Protein AF-A0A127A766-F1 (afdb_monomer_lite)

pLDDT: mean 70.44, std 14.88, range [31.55, 95.44]

Structure (mmCIF, N/CA/C/O backbone):
data_AF-A0A127A766-F1
#
_entry.id   AF-A0A127A766-F1
#
loop_
_atom_site.group_PDB
_atom_site.id
_atom_site.type_symbol
_atom_site.label_atom_id
_atom_site.label_alt_id
_atom_site.label_comp_id
_atom_site.label_asym_id
_atom_site.label_entity_id
_atom_site.label_seq_id
_atom_site.pdbx_PDB_ins_code
_atom_site.Cartn_x
_atom_site.Cartn_y
_atom_site.Cartn_z
_atom_site.occupancy
_atom_site.B_iso_or_equiv
_atom_site.auth_seq_id
_atom_site.auth_comp_id
_atom_site.auth_asym_id
_atom_site.auth_atom_id
_atom_site.pdbx_PDB_model_num
ATOM 1 N N . MET A 1 1 ? 17.859 -5.634 27.481 1.00 35.16 1 MET A N 1
ATOM 2 C CA . MET A 1 1 ? 18.004 -4.784 26.282 1.00 35.16 1 MET A CA 1
ATOM 3 C C . MET A 1 1 ? 17.593 -5.649 25.097 1.00 35.16 1 MET A C 1
ATOM 5 O O . MET A 1 1 ? 18.375 -6.473 24.652 1.00 35.16 1 MET A O 1
ATOM 9 N N . GLY A 1 2 ? 16.296 -5.64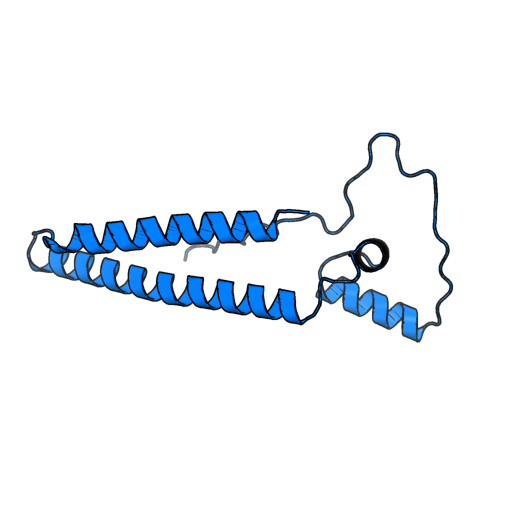0 24.774 1.00 33.50 2 GLY A N 1
ATOM 10 C CA . GLY A 1 2 ? 15.674 -6.615 23.875 1.00 33.50 2 GLY A CA 1
ATOM 11 C C . GLY A 1 2 ? 15.840 -6.205 22.420 1.00 33.50 2 GLY A C 1
ATOM 12 O O . GLY A 1 2 ? 15.406 -5.128 22.023 1.00 33.50 2 GLY A O 1
ATOM 13 N N . GLU A 1 3 ? 16.496 -7.066 21.659 1.00 31.55 3 GLU A N 1
ATOM 14 C CA . GLU A 1 3 ? 16.765 -6.934 20.235 1.00 31.55 3 GLU A CA 1
ATOM 15 C C . GLU A 1 3 ? 15.443 -6.869 19.449 1.00 31.55 3 GLU A C 1
ATOM 17 O O . GLU A 1 3 ? 14.619 -7.789 19.487 1.00 31.55 3 GLU A O 1
ATOM 22 N N . ALA A 1 4 ? 15.211 -5.755 18.755 1.00 34.81 4 ALA A N 1
ATOM 23 C CA . ALA A 1 4 ? 14.079 -5.608 17.856 1.00 34.81 4 ALA A CA 1
ATOM 24 C C . ALA A 1 4 ? 14.263 -6.574 16.677 1.00 34.81 4 ALA A C 1
ATOM 26 O O . ALA A 1 4 ? 15.098 -6.345 15.801 1.00 34.81 4 ALA A O 1
ATOM 27 N N . LYS A 1 5 ? 13.479 -7.660 16.654 1.00 37.12 5 LYS A N 1
ATOM 28 C CA . LYS A 1 5 ? 13.377 -8.561 15.500 1.00 37.12 5 LYS A CA 1
ATOM 29 C C . LYS A 1 5 ? 13.005 -7.732 14.276 1.00 37.12 5 LYS A C 1
ATOM 31 O O . LYS A 1 5 ? 11.882 -7.251 14.146 1.00 37.12 5 LYS A O 1
ATOM 36 N N . THR A 1 6 ? 13.979 -7.556 13.396 1.00 35.03 6 THR A N 1
ATOM 37 C CA . THR A 1 6 ? 13.848 -6.842 12.136 1.00 35.03 6 THR A CA 1
ATOM 38 C C . THR A 1 6 ? 12.733 -7.505 11.337 1.00 35.03 6 THR A C 1
ATOM 40 O O . THR A 1 6 ? 12.774 -8.710 11.078 1.00 35.03 6 THR A O 1
ATOM 43 N N . VAL A 1 7 ? 11.713 -6.726 10.980 1.00 40.84 7 VAL A N 1
ATOM 44 C CA . VAL A 1 7 ? 10.632 -7.154 10.091 1.00 40.84 7 VAL A CA 1
ATOM 45 C C . VAL A 1 7 ? 11.286 -7.698 8.821 1.00 40.84 7 VAL A C 1
ATOM 47 O O . VAL A 1 7 ? 11.901 -6.944 8.065 1.00 40.84 7 VAL A O 1
ATOM 50 N N . ARG A 1 8 ? 11.232 -9.020 8.611 1.00 41.41 8 ARG A N 1
ATOM 51 C CA . ARG A 1 8 ? 11.699 -9.649 7.369 1.00 41.41 8 ARG A CA 1
ATOM 52 C C . ARG A 1 8 ? 10.989 -8.937 6.218 1.00 41.41 8 ARG A C 1
ATOM 54 O O . ARG A 1 8 ? 9.763 -8.975 6.163 1.00 41.41 8 ARG A O 1
ATOM 61 N N . ARG A 1 9 ? 11.747 -8.278 5.329 1.00 43.78 9 ARG A N 1
ATOM 62 C CA . ARG A 1 9 ? 11.218 -7.679 4.094 1.00 43.78 9 ARG A CA 1
ATOM 63 C C . ARG A 1 9 ? 10.380 -8.738 3.376 1.00 43.78 9 ARG A C 1
ATOM 65 O O . ARG A 1 9 ? 10.922 -9.742 2.914 1.00 43.78 9 ARG A O 1
ATOM 72 N N . LEU A 1 10 ? 9.069 -8.531 3.324 1.00 42.12 10 LEU A N 1
ATOM 73 C CA . LEU A 1 10 ? 8.181 -9.319 2.483 1.00 42.12 10 LEU A CA 1
ATOM 74 C C . LEU A 1 10 ? 8.516 -8.987 1.024 1.00 42.12 10 LEU A C 1
ATOM 76 O O . LEU A 1 10 ? 8.185 -7.911 0.543 1.00 42.12 10 LEU A O 1
ATOM 80 N N . GLY A 1 11 ? 9.209 -9.899 0.340 1.00 51.25 11 GLY A N 1
ATOM 81 C CA . GLY A 1 11 ? 9.400 -9.855 -1.111 1.00 51.25 11 GLY A CA 1
ATOM 82 C C . GLY A 1 11 ? 10.858 -9.953 -1.560 1.00 51.25 11 GLY A C 1
ATOM 83 O O . GLY A 1 11 ? 11.743 -9.249 -1.076 1.00 51.25 11 GLY A O 1
ATOM 84 N N . LYS A 1 12 ? 11.119 -10.841 -2.524 1.00 57.09 12 LYS A N 1
ATOM 85 C CA . LYS A 1 12 ? 12.409 -10.931 -3.220 1.00 57.09 12 LYS A CA 1
ATOM 86 C C . LYS A 1 12 ? 12.613 -9.682 -4.086 1.00 57.09 12 LYS A C 1
ATOM 88 O O . LYS A 1 12 ? 11.680 -9.221 -4.730 1.00 57.09 12 LYS A O 1
ATOM 93 N N . SER A 1 13 ? 13.848 -9.181 -4.169 1.00 61.19 13 SER A N 1
ATOM 94 C CA . SER A 1 13 ? 14.193 -8.010 -5.002 1.00 61.19 13 SER A CA 1
ATOM 95 C C . SER A 1 13 ? 14.098 -8.287 -6.518 1.00 61.19 13 SER A C 1
ATOM 97 O O . SER A 1 13 ? 13.810 -7.395 -7.319 1.00 61.19 13 SER A O 1
ATOM 99 N N . ARG A 1 14 ? 14.283 -9.550 -6.926 1.00 63.50 14 ARG A N 1
ATOM 100 C CA . ARG A 1 14 ? 14.120 -10.027 -8.311 1.00 63.50 14 ARG A CA 1
ATOM 101 C C . ARG A 1 14 ? 12.716 -10.595 -8.535 1.00 63.50 14 ARG A C 1
ATOM 103 O O . ARG A 1 14 ? 12.091 -11.053 -7.582 1.00 63.50 14 ARG A O 1
ATOM 110 N N . ARG A 1 15 ? 12.249 -10.580 -9.791 1.00 70.12 15 ARG A N 1
ATOM 111 C CA . ARG A 1 15 ? 11.002 -11.257 -10.195 1.00 70.12 15 ARG A CA 1
ATOM 112 C C . ARG A 1 15 ? 11.098 -12.750 -9.912 1.00 70.12 15 ARG A C 1
ATOM 114 O O . ARG A 1 15 ? 12.187 -13.321 -9.979 1.00 70.12 15 ARG A O 1
ATOM 121 N N . ASP A 1 16 ? 9.952 -13.369 -9.661 1.00 74.12 16 ASP A N 1
ATOM 122 C CA . ASP A 1 16 ? 9.895 -14.812 -9.502 1.00 74.12 16 ASP A CA 1
ATOM 123 C C . ASP A 1 16 ? 10.291 -15.541 -10.789 1.00 74.12 16 ASP A C 1
ATOM 125 O O . ASP A 1 16 ? 10.097 -15.063 -11.922 1.00 74.12 16 ASP A O 1
ATOM 129 N N . ASN A 1 17 ? 10.892 -16.708 -10.570 1.00 73.62 17 ASN A N 1
ATOM 130 C CA . ASN A 1 17 ? 11.277 -17.624 -11.627 1.00 73.62 17 ASN A CA 1
ATOM 131 C C . ASN A 1 17 ? 10.017 -18.225 -12.247 1.00 73.62 17 ASN A C 1
ATOM 133 O O . ASN A 1 17 ? 9.106 -18.655 -11.543 1.00 73.62 17 ASN A O 1
ATOM 137 N N . GLU A 1 18 ? 9.997 -18.279 -13.569 1.00 74.25 18 GLU A N 1
ATOM 138 C CA . GLU A 1 18 ? 8.907 -18.862 -14.339 1.00 74.25 18 GLU A CA 1
ATOM 139 C C . GLU A 1 18 ? 9.219 -20.327 -14.656 1.00 74.25 18 GLU A C 1
ATOM 141 O O . GLU A 1 18 ? 10.357 -20.659 -15.003 1.00 74.25 18 GLU A O 1
ATOM 146 N N . LYS A 1 19 ? 8.231 -21.221 -14.513 1.00 67.75 19 LYS A N 1
ATOM 147 C CA . LYS A 1 19 ? 8.396 -22.634 -14.887 1.00 67.75 19 LYS A CA 1
ATOM 148 C C . LYS A 1 19 ? 8.602 -22.723 -16.399 1.00 67.75 19 LYS A C 1
ATOM 150 O O . LYS A 1 19 ? 7.759 -22.259 -17.151 1.00 67.75 19 LYS A O 1
ATOM 155 N N . GLY A 1 20 ? 9.715 -23.324 -16.818 1.00 80.75 20 GLY A N 1
ATOM 156 C CA . GLY A 1 20 ? 10.135 -23.369 -18.225 1.00 80.75 20 GLY A CA 1
ATOM 157 C C . GLY A 1 20 ? 11.072 -22.229 -18.639 1.00 80.75 20 GLY A C 1
ATOM 158 O O . GLY A 1 20 ? 11.691 -22.321 -19.692 1.00 80.75 20 GLY A O 1
ATOM 159 N N . GLY A 1 21 ? 11.263 -21.215 -17.784 1.00 80.00 21 GLY A N 1
ATOM 160 C CA . GLY A 1 21 ? 12.095 -20.050 -18.081 1.00 80.00 21 GLY A CA 1
ATOM 161 C C . GLY A 1 21 ? 11.434 -19.074 -19.059 1.00 80.00 21 GLY A C 1
ATOM 162 O O . GLY A 1 21 ? 10.493 -19.409 -19.769 1.00 80.00 21 GLY A O 1
ATOM 163 N N . ARG A 1 22 ? 11.929 -17.834 -19.083 1.00 82.38 22 ARG A N 1
ATOM 164 C CA . ARG A 1 22 ? 11.520 -16.833 -20.079 1.00 82.38 22 ARG A CA 1
ATOM 165 C C . ARG A 1 22 ? 12.413 -16.978 -21.303 1.00 82.38 22 ARG A C 1
ATOM 167 O O . ARG A 1 22 ? 13.632 -16.921 -21.154 1.00 82.38 22 ARG A O 1
ATOM 174 N N . THR A 1 23 ? 11.813 -17.170 -22.473 1.00 86.50 23 THR A N 1
ATOM 175 C CA . THR A 1 23 ? 12.529 -17.381 -23.744 1.00 86.50 23 THR A CA 1
ATOM 176 C C . THR A 1 23 ? 12.749 -16.087 -24.523 1.00 86.50 23 THR A C 1
ATOM 178 O O . THR A 1 23 ? 13.722 -15.979 -25.260 1.00 86.50 23 THR A O 1
ATOM 181 N N . GLU A 1 24 ? 11.885 -15.093 -24.316 1.00 86.38 24 GLU A N 1
ATOM 182 C CA . GLU A 1 24 ? 11.910 -13.815 -25.030 1.00 86.38 24 GLU A CA 1
ATOM 183 C C . GLU A 1 24 ? 12.570 -12.703 -24.205 1.00 86.38 24 GLU A C 1
ATOM 185 O O . GLU A 1 24 ? 12.453 -12.656 -22.975 1.00 86.38 24 GLU A O 1
ATOM 190 N N . TYR A 1 25 ? 13.231 -11.763 -24.887 1.00 87.62 25 TYR A N 1
ATOM 191 C CA . TYR A 1 25 ? 13.821 -10.577 -24.268 1.00 87.62 25 TYR A CA 1
ATOM 192 C C . TYR A 1 25 ? 13.423 -9.298 -25.003 1.00 87.62 25 TYR A C 1
ATOM 194 O O . TYR A 1 25 ? 13.297 -9.262 -26.223 1.00 87.62 25 TYR A O 1
ATOM 202 N N . ILE A 1 26 ? 13.273 -8.217 -24.237 1.00 84.62 26 ILE A N 1
ATOM 203 C CA . ILE A 1 26 ? 13.011 -6.877 -24.764 1.00 84.62 26 ILE A CA 1
ATOM 204 C C . ILE A 1 26 ? 14.295 -6.067 -24.621 1.00 84.62 26 ILE A C 1
ATOM 206 O O . ILE A 1 26 ? 14.808 -5.887 -23.514 1.00 84.62 26 ILE A O 1
ATOM 210 N N . LYS A 1 27 ? 14.822 -5.574 -25.744 1.00 91.62 27 LYS A N 1
ATOM 211 C CA . LYS A 1 27 ? 15.986 -4.685 -25.761 1.00 91.62 27 LYS A CA 1
ATOM 212 C C . LYS A 1 27 ? 15.521 -3.233 -25.747 1.00 91.62 27 LYS A C 1
ATOM 214 O O . LYS A 1 27 ? 14.789 -2.814 -26.636 1.00 91.62 27 LYS A O 1
ATOM 219 N N . VAL A 1 28 ? 15.986 -2.469 -24.761 1.00 88.62 28 VAL A N 1
ATOM 220 C CA . VAL A 1 28 ? 15.682 -1.039 -24.622 1.00 88.62 28 VAL A CA 1
ATOM 221 C C . VAL A 1 28 ? 16.977 -0.245 -24.720 1.00 88.62 28 VAL A C 1
ATOM 223 O O . VAL A 1 28 ? 17.920 -0.491 -23.965 1.00 88.62 28 VAL A O 1
ATOM 226 N N . TRP A 1 29 ? 17.024 0.697 -25.658 1.00 92.62 29 TRP A N 1
ATOM 227 C CA . TRP A 1 29 ? 18.088 1.694 -25.732 1.00 92.62 29 TRP A CA 1
ATOM 228 C C . TRP A 1 29 ? 17.736 2.870 -24.825 1.00 92.62 29 TRP A C 1
ATOM 230 O O . TRP A 1 29 ? 16.581 3.277 -24.772 1.00 92.62 29 TRP A O 1
ATOM 240 N N . CYS A 1 30 ? 18.724 3.385 -24.100 1.00 92.06 30 CYS A N 1
ATOM 241 C CA . CYS A 1 30 ? 18.565 4.539 -23.221 1.00 92.06 30 CYS A CA 1
ATOM 242 C C . CYS A 1 30 ? 19.857 5.356 -23.190 1.00 92.06 30 CYS A C 1
ATOM 244 O O . CYS A 1 30 ? 20.948 4.811 -23.404 1.00 92.06 30 CYS A O 1
ATOM 246 N N . SER A 1 31 ? 19.727 6.651 -22.915 1.00 95.44 31 SER A N 1
ATOM 247 C CA . SER A 1 31 ? 20.863 7.513 -22.605 1.00 95.44 31 SER A CA 1
ATOM 248 C C . SER A 1 31 ? 21.465 7.155 -21.232 1.00 95.44 31 SER A C 1
ATOM 250 O O . SER A 1 31 ? 20.825 6.473 -20.417 1.00 95.44 31 SER A O 1
ATOM 252 N N . PRO A 1 32 ? 22.698 7.603 -20.929 1.00 95.19 32 PRO A N 1
ATOM 253 C CA . PRO A 1 32 ? 23.288 7.431 -19.602 1.00 95.19 32 PRO A CA 1
ATOM 254 C C . PRO A 1 32 ? 22.414 8.000 -18.473 1.00 95.19 32 PRO A C 1
ATOM 256 O O . PRO A 1 32 ? 22.271 7.369 -17.423 1.00 95.19 32 PRO A O 1
ATOM 259 N N . GLU A 1 33 ? 21.792 9.156 -18.702 1.00 93.06 33 GLU A N 1
ATOM 260 C CA . GLU A 1 33 ? 20.937 9.856 -17.740 1.00 93.06 33 GLU A CA 1
ATOM 261 C C . GLU A 1 33 ? 19.640 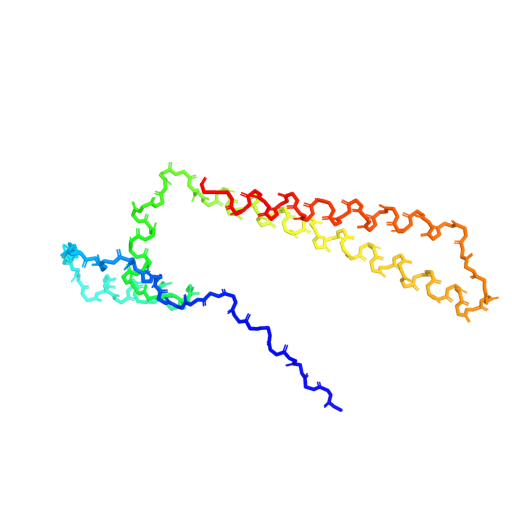9.081 -17.483 1.00 93.06 33 GLU A C 1
ATOM 263 O O . GLU A 1 33 ? 19.242 8.885 -16.334 1.00 93.06 33 GLU A O 1
ATOM 268 N N . GLU A 1 34 ? 19.005 8.577 -18.542 1.00 91.81 34 GLU A N 1
ATOM 269 C CA . GLU A 1 34 ? 17.799 7.754 -18.440 1.00 91.81 34 GLU A CA 1
ATOM 270 C C . GLU A 1 34 ? 18.076 6.457 -17.678 1.00 91.81 34 GLU A C 1
ATOM 272 O O . GLU A 1 34 ? 17.315 6.074 -16.784 1.00 91.81 34 GLU A O 1
ATOM 277 N N . LYS A 1 35 ? 19.208 5.804 -17.970 1.00 92.94 35 LYS A N 1
ATOM 278 C CA . LYS A 1 35 ? 19.635 4.606 -17.244 1.00 92.94 35 LYS A CA 1
ATOM 279 C C . LYS A 1 35 ? 19.828 4.899 -15.758 1.00 92.94 35 LYS A C 1
ATOM 281 O O . LYS A 1 35 ? 19.342 4.132 -14.925 1.00 92.94 35 LYS A O 1
ATOM 286 N N . ALA A 1 36 ? 20.506 5.996 -15.420 1.00 93.94 36 ALA A N 1
ATOM 287 C CA . ALA A 1 36 ? 20.706 6.406 -14.034 1.00 93.94 36 ALA A CA 1
ATOM 288 C C . ALA A 1 36 ? 19.365 6.660 -13.328 1.00 93.94 36 ALA A C 1
ATOM 290 O O . ALA A 1 36 ? 19.143 6.154 -12.229 1.00 93.94 36 ALA A O 1
ATOM 291 N N . ALA A 1 37 ? 18.431 7.353 -13.984 1.00 93.12 37 ALA A N 1
ATOM 292 C CA . ALA A 1 37 ? 17.104 7.613 -13.437 1.00 93.12 37 ALA A CA 1
ATOM 293 C C . ALA A 1 37 ? 16.318 6.321 -13.150 1.00 93.12 37 ALA A C 1
ATOM 295 O O . ALA A 1 37 ? 15.661 6.214 -12.112 1.00 93.12 37 ALA A O 1
ATOM 296 N N . VAL A 1 38 ? 16.391 5.321 -14.036 1.00 91.06 38 VAL A N 1
ATOM 297 C CA . VAL A 1 38 ? 15.742 4.015 -13.824 1.00 91.06 38 VAL A CA 1
ATOM 298 C C . VAL A 1 38 ? 16.384 3.258 -12.660 1.00 91.06 38 VAL A C 1
ATOM 300 O O . VAL A 1 38 ? 15.662 2.682 -11.847 1.00 91.06 38 VAL A O 1
ATOM 303 N N . VAL A 1 39 ? 17.715 3.274 -12.545 1.00 92.62 39 VAL A N 1
ATOM 304 C CA . VAL A 1 39 ? 18.434 2.621 -11.436 1.00 92.62 39 VAL A CA 1
ATOM 305 C C . VAL A 1 39 ? 18.050 3.247 -10.099 1.00 92.62 39 VAL A C 1
ATOM 307 O O . VAL A 1 39 ? 17.640 2.524 -9.196 1.00 92.62 39 VAL A O 1
ATOM 310 N N . VAL A 1 40 ? 18.078 4.578 -10.001 1.00 93.75 40 VAL A N 1
ATOM 311 C CA . VAL A 1 40 ? 17.693 5.300 -8.779 1.00 93.75 40 VAL A CA 1
ATOM 312 C C . VAL A 1 40 ? 16.248 4.982 -8.383 1.00 93.75 40 VAL A C 1
ATOM 314 O O . VAL A 1 40 ? 15.979 4.677 -7.222 1.00 93.75 40 VAL A O 1
ATOM 317 N N . LYS A 1 41 ? 15.307 4.983 -9.338 1.00 84.94 41 LYS A N 1
ATOM 318 C CA . LYS A 1 41 ? 13.905 4.612 -9.064 1.00 84.94 41 LYS A CA 1
ATOM 319 C C . LYS A 1 41 ? 13.767 3.165 -8.586 1.00 84.94 41 LYS A C 1
ATOM 321 O O . LYS A 1 41 ? 12.953 2.889 -7.708 1.00 84.94 41 LYS A O 1
ATOM 326 N N . ALA A 1 42 ? 14.544 2.245 -9.152 1.00 82.44 42 ALA A N 1
ATOM 327 C CA . ALA A 1 42 ? 14.514 0.840 -8.770 1.00 82.44 42 ALA A CA 1
ATOM 328 C C . ALA A 1 42 ? 15.067 0.633 -7.348 1.00 82.44 42 ALA A C 1
ATOM 330 O O . ALA A 1 42 ? 14.448 -0.066 -6.545 1.00 82.44 42 ALA A O 1
ATOM 331 N N . GLU A 1 43 ? 16.163 1.314 -7.001 1.00 85.44 43 GLU A N 1
ATOM 332 C CA . GLU A 1 43 ? 16.746 1.308 -5.654 1.00 85.44 43 GLU A CA 1
ATOM 333 C C . GLU A 1 43 ? 15.784 1.869 -4.605 1.00 85.44 43 GLU A C 1
ATOM 335 O O . GLU A 1 43 ? 15.583 1.243 -3.563 1.00 85.44 43 GLU A O 1
ATOM 340 N N . GLN A 1 44 ? 15.124 2.993 -4.905 1.00 80.31 44 GLN A N 1
ATOM 341 C CA . GLN A 1 44 ? 14.099 3.589 -4.039 1.00 80.31 44 GLN A CA 1
ATOM 342 C C . GLN A 1 44 ? 12.942 2.622 -3.745 1.00 80.31 44 GLN A C 1
ATOM 344 O O . GLN A 1 44 ? 12.372 2.656 -2.657 1.00 80.31 44 GLN A O 1
ATOM 349 N N . GLN A 1 45 ? 12.610 1.747 -4.697 1.00 77.81 45 GLN A N 1
ATOM 350 C CA . GLN A 1 45 ? 11.550 0.743 -4.569 1.00 77.81 45 GLN A CA 1
ATOM 351 C C . GLN A 1 45 ? 12.065 -0.633 -4.100 1.00 77.81 45 GLN A C 1
ATOM 353 O O . GLN A 1 45 ? 11.278 -1.560 -3.919 1.00 77.81 45 GLN A O 1
ATOM 358 N N . GLY A 1 46 ? 13.377 -0.798 -3.888 1.00 78.81 46 GLY A N 1
ATOM 359 C CA . GLY A 1 46 ? 13.986 -2.059 -3.451 1.00 78.81 46 GLY A CA 1
ATOM 360 C C . GLY A 1 46 ? 13.954 -3.193 -4.488 1.00 78.81 46 GLY A C 1
ATOM 361 O O . GLY A 1 46 ? 14.163 -4.362 -4.138 1.00 78.81 46 GLY A O 1
ATOM 362 N N . VAL A 1 47 ? 13.713 -2.874 -5.759 1.00 82.06 47 VAL A N 1
ATOM 363 C CA . VAL A 1 47 ? 13.597 -3.834 -6.867 1.00 82.06 47 VAL A CA 1
ATOM 364 C C . VAL A 1 47 ? 14.718 -3.646 -7.886 1.00 82.06 47 VAL A C 1
ATOM 366 O O . VAL A 1 47 ? 15.417 -2.641 -7.903 1.00 82.06 47 VAL A O 1
ATOM 369 N N . THR A 1 48 ? 14.908 -4.623 -8.771 1.00 86.19 48 THR A N 1
ATOM 370 C CA . THR A 1 48 ? 15.849 -4.476 -9.896 1.00 86.19 48 THR A CA 1
ATOM 371 C C . THR A 1 48 ? 15.270 -3.617 -11.027 1.00 86.19 48 THR A C 1
ATOM 373 O O . THR A 1 48 ? 14.076 -3.704 -11.306 1.00 86.19 48 THR A O 1
ATOM 376 N N . ALA A 1 49 ? 16.114 -2.884 -11.758 1.00 86.94 49 ALA A N 1
ATOM 377 C CA . ALA A 1 49 ? 15.691 -2.067 -12.903 1.00 86.94 49 ALA A CA 1
ATOM 378 C C . ALA A 1 49 ? 14.863 -2.830 -13.970 1.00 86.94 49 ALA A C 1
ATOM 380 O O . ALA A 1 49 ? 13.822 -2.315 -14.375 1.00 86.94 49 ALA A O 1
ATOM 381 N N . PRO A 1 50 ? 15.212 -4.070 -14.383 1.00 87.25 50 PRO A N 1
ATOM 382 C CA . PRO A 1 50 ? 14.382 -4.830 -15.324 1.00 87.25 50 PRO A CA 1
ATOM 383 C C . PRO A 1 50 ? 12.997 -5.181 -14.772 1.00 87.25 50 PRO A C 1
ATOM 385 O O . PRO A 1 50 ? 12.022 -5.209 -15.518 1.00 87.25 50 PRO A O 1
ATOM 388 N N . ARG A 1 51 ? 12.900 -5.442 -13.460 1.00 83.06 51 ARG A N 1
ATOM 389 C CA . ARG A 1 51 ? 11.619 -5.693 -12.790 1.00 83.06 51 ARG A CA 1
ATOM 390 C C . ARG A 1 51 ? 10.742 -4.447 -12.830 1.00 83.06 51 ARG A C 1
ATOM 392 O O . ARG A 1 51 ? 9.609 -4.552 -13.277 1.00 83.06 51 ARG A O 1
ATOM 399 N N . LEU A 1 52 ? 11.302 -3.300 -12.443 1.00 84.88 52 LEU A N 1
ATOM 400 C CA . LEU A 1 52 ? 10.608 -2.015 -12.463 1.00 84.88 52 LEU A CA 1
ATOM 401 C C . LEU A 1 52 ? 10.050 -1.700 -13.855 1.00 84.88 52 LEU A C 1
ATOM 403 O O . LEU A 1 52 ? 8.874 -1.374 -13.979 1.00 84.88 52 LEU A O 1
ATOM 407 N N . LEU A 1 53 ? 10.877 -1.814 -14.899 1.00 87.12 53 LEU A N 1
ATOM 408 C CA . LEU A 1 53 ? 10.458 -1.527 -16.274 1.00 87.12 53 LEU A CA 1
ATOM 409 C C . LEU A 1 53 ? 9.327 -2.453 -16.730 1.00 87.12 53 LEU A C 1
ATOM 411 O O . LEU A 1 53 ? 8.352 -1.989 -17.313 1.00 87.12 53 LEU A O 1
ATOM 415 N N . PHE A 1 54 ? 9.443 -3.750 -16.441 1.00 85.06 54 PHE A N 1
ATOM 416 C CA . PHE A 1 54 ? 8.441 -4.729 -16.847 1.00 85.06 54 PHE A CA 1
ATOM 417 C C . PHE A 1 54 ? 7.114 -4.547 -16.101 1.00 85.06 54 PHE A C 1
ATOM 419 O O . PHE A 1 54 ? 6.063 -4.536 -16.729 1.00 85.06 54 PHE A O 1
ATOM 426 N N . GLU A 1 55 ? 7.152 -4.387 -14.776 1.00 81.06 55 GLU A N 1
ATOM 427 C CA . GLU A 1 55 ? 5.950 -4.156 -13.965 1.00 81.06 55 GLU A CA 1
ATOM 428 C C . GLU A 1 55 ? 5.277 -2.832 -14.344 1.00 81.06 55 GLU A C 1
ATOM 430 O O . GLU A 1 55 ? 4.067 -2.804 -14.516 1.00 81.06 55 GLU A O 1
ATOM 435 N N . SER A 1 56 ? 6.050 -1.767 -14.591 1.00 81.88 56 SER A N 1
ATOM 436 C CA . SER A 1 56 ? 5.495 -0.472 -15.016 1.00 81.88 56 SER A CA 1
ATOM 437 C C . SER A 1 56 ? 4.822 -0.533 -16.391 1.00 81.88 56 SER A C 1
ATOM 439 O O . SER A 1 56 ? 3.847 0.172 -16.618 1.00 81.88 56 SER A O 1
ATOM 441 N N . ALA A 1 57 ? 5.344 -1.347 -17.314 1.00 81.81 57 ALA A N 1
ATOM 442 C CA . ALA A 1 57 ? 4.777 -1.510 -18.654 1.00 81.81 57 ALA A CA 1
ATOM 443 C C . ALA A 1 57 ? 3.550 -2.439 -18.684 1.00 81.81 57 ALA A C 1
ATOM 445 O O . ALA A 1 57 ? 2.714 -2.311 -19.573 1.00 81.81 57 ALA A O 1
ATOM 446 N N . MET A 1 58 ? 3.465 -3.391 -17.748 1.00 79.50 58 MET A N 1
ATOM 447 C CA . MET A 1 58 ? 2.349 -4.339 -17.626 1.00 79.50 58 MET A CA 1
ATOM 448 C C . MET A 1 58 ? 1.258 -3.867 -16.662 1.00 79.50 58 MET A C 1
ATOM 450 O O . MET A 1 58 ? 0.169 -4.438 -16.663 1.00 79.50 58 MET A O 1
ATOM 454 N N . ALA A 1 59 ? 1.535 -2.852 -15.840 1.00 72.94 59 ALA A N 1
ATOM 455 C CA . ALA A 1 59 ? 0.518 -2.186 -15.046 1.00 72.94 59 ALA A CA 1
ATOM 456 C C . ALA A 1 59 ? -0.584 -1.679 -15.985 1.00 72.94 59 ALA A C 1
ATOM 458 O O . ALA A 1 59 ? -0.300 -1.023 -16.992 1.00 72.94 59 ALA A O 1
ATOM 459 N N . GLN A 1 60 ? -1.843 -2.002 -15.678 1.00 57.22 60 GLN A N 1
ATOM 460 C CA . GLN A 1 60 ? -2.963 -1.477 -16.453 1.00 57.22 60 GLN A CA 1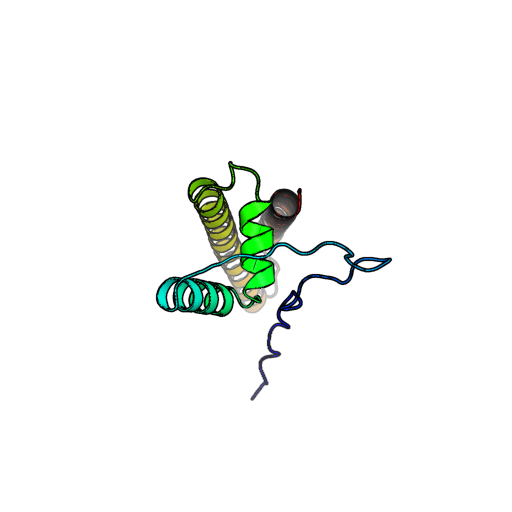
ATOM 461 C C . GLN A 1 60 ? -2.906 0.060 -16.439 1.00 57.22 60 GLN A C 1
ATOM 463 O O . GLN A 1 60 ? -2.597 0.646 -15.394 1.00 57.22 60 GLN A O 1
ATOM 468 N N . PRO A 1 61 ? -3.200 0.738 -17.567 1.00 47.75 61 PRO A N 1
ATOM 469 C CA . PRO A 1 61 ? -3.337 2.185 -17.576 1.00 47.75 61 PRO A CA 1
ATOM 470 C C . PRO A 1 61 ? -4.525 2.547 -16.681 1.00 47.75 61 PRO A C 1
ATOM 472 O O . PRO A 1 61 ? -5.676 2.472 -17.100 1.00 47.75 61 PRO A O 1
ATOM 475 N N . GLY A 1 62 ? -4.245 2.852 -15.415 1.00 49.62 62 GLY A N 1
ATOM 476 C CA . GLY A 1 62 ? -5.291 2.955 -14.406 1.00 49.62 62 GLY A CA 1
ATOM 477 C C . GLY A 1 62 ? -4.795 3.089 -12.976 1.00 49.62 62 GLY A C 1
ATOM 478 O O . GLY A 1 62 ? -5.415 3.847 -12.247 1.00 49.62 62 GLY A O 1
ATOM 479 N N . GLU A 1 63 ? -3.661 2.482 -12.596 1.00 48.66 63 GLU A N 1
ATOM 480 C CA . GLU A 1 63 ? -3.153 2.555 -11.212 1.00 48.66 63 GLU A CA 1
ATOM 481 C C . GLU A 1 63 ? -2.463 3.909 -10.942 1.00 48.66 63 GLU A C 1
ATOM 483 O O . GLU A 1 63 ? -1.241 4.085 -10.843 1.00 48.66 63 GLU A O 1
ATOM 488 N N . THR A 1 64 ? -3.292 4.942 -10.957 1.00 54.78 64 THR A N 1
ATOM 489 C CA . THR A 1 64 ? -2.901 6.341 -10.891 1.00 54.78 64 THR A CA 1
ATOM 490 C C . THR A 1 64 ? -2.421 6.692 -9.483 1.00 54.78 64 THR A C 1
ATOM 492 O O . THR A 1 64 ? -2.676 6.004 -8.494 1.00 54.78 64 THR A O 1
ATOM 495 N N . ALA A 1 65 ? -1.739 7.832 -9.342 1.00 52.88 65 ALA A N 1
ATOM 496 C CA . ALA A 1 65 ? -1.426 8.398 -8.027 1.00 52.88 65 ALA A CA 1
ATOM 497 C C . ALA A 1 65 ? -2.678 8.585 -7.135 1.00 52.88 65 ALA A C 1
ATOM 499 O O . ALA A 1 65 ? -2.535 8.744 -5.924 1.00 52.88 65 ALA A O 1
ATOM 500 N N . PHE A 1 66 ? -3.880 8.565 -7.725 1.00 46.69 66 PHE A N 1
ATOM 501 C CA . PHE A 1 66 ? -5.169 8.576 -7.044 1.00 46.69 66 PHE A CA 1
ATOM 502 C C . PHE A 1 66 ? -5.424 7.281 -6.262 1.00 46.69 66 PHE A C 1
ATOM 504 O O . PHE A 1 66 ? -5.715 7.363 -5.073 1.00 46.69 66 PHE A O 1
ATOM 511 N N . ASP A 1 67 ? -5.185 6.107 -6.850 1.00 58.25 67 ASP A N 1
ATOM 512 C CA . ASP A 1 67 ? -5.376 4.821 -6.159 1.00 58.25 67 ASP A CA 1
ATOM 513 C C . ASP A 1 67 ? -4.367 4.637 -5.028 1.00 58.25 67 ASP A C 1
ATOM 515 O O . ASP A 1 67 ? -4.724 4.247 -3.918 1.00 58.25 67 ASP A O 1
ATOM 519 N N . ARG A 1 68 ? -3.117 5.070 -5.240 1.00 59.03 68 ARG A N 1
ATOM 520 C CA . ARG A 1 68 ? -2.109 5.135 -4.168 1.00 59.03 68 ARG A CA 1
ATOM 521 C C . ARG A 1 68 ? -2.500 6.086 -3.034 1.00 59.03 68 ARG A C 1
ATOM 523 O O . ARG A 1 68 ? -2.180 5.811 -1.880 1.00 59.03 68 ARG A O 1
ATOM 530 N N . ARG A 1 69 ? -3.162 7.209 -3.334 1.00 59.09 69 ARG A N 1
ATOM 531 C CA . ARG A 1 69 ? -3.651 8.157 -2.318 1.00 59.09 69 ARG A CA 1
ATOM 532 C C . ARG A 1 69 ? -4.861 7.613 -1.569 1.00 59.09 69 ARG A C 1
ATOM 534 O O . ARG A 1 69 ? -4.889 7.760 -0.352 1.00 59.09 69 ARG A O 1
ATOM 541 N N . ASN A 1 70 ? -5.799 6.967 -2.255 1.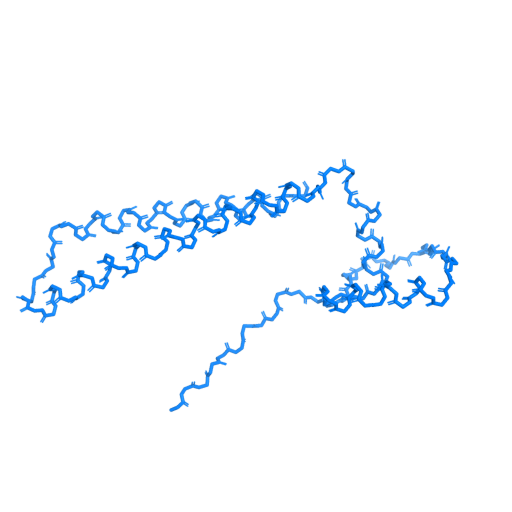00 64.12 70 ASN A N 1
ATOM 542 C CA . ASN A 1 70 ? -6.952 6.322 -1.627 1.00 64.12 70 ASN A CA 1
ATOM 543 C C . ASN A 1 70 ? -6.496 5.194 -0.704 1.00 64.12 70 ASN A C 1
ATOM 545 O O . ASN A 1 70 ? -6.865 5.179 0.467 1.00 64.12 70 ASN A O 1
ATOM 549 N N . LEU A 1 71 ? -5.577 4.348 -1.174 1.00 67.69 71 LEU A N 1
ATOM 550 C CA . LEU A 1 71 ? -4.973 3.310 -0.349 1.00 67.69 71 LEU A CA 1
ATOM 551 C C . LEU A 1 71 ? -4.223 3.898 0.858 1.00 67.69 71 LEU A C 1
ATOM 553 O O . LEU A 1 71 ? -4.349 3.411 1.980 1.00 67.69 71 LEU A O 1
ATOM 557 N N . ALA A 1 72 ? -3.466 4.984 0.669 1.00 66.12 72 ALA A N 1
ATOM 558 C CA . ALA A 1 72 ? -2.793 5.665 1.774 1.00 66.12 72 ALA A CA 1
ATOM 559 C C . ALA A 1 72 ? -3.784 6.266 2.789 1.00 66.12 72 ALA A C 1
ATOM 561 O O . ALA A 1 72 ? -3.547 6.183 3.995 1.00 66.12 72 ALA A O 1
ATOM 562 N N . GLN A 1 73 ? -4.894 6.851 2.331 1.00 72.44 73 GLN A N 1
ATOM 563 C CA . GLN A 1 73 ? -5.963 7.350 3.201 1.00 72.44 73 GLN A CA 1
ATOM 564 C C . GLN A 1 73 ? -6.626 6.215 3.983 1.00 72.44 73 GLN A C 1
ATOM 566 O O . GLN A 1 73 ? -6.874 6.357 5.180 1.00 72.44 73 GLN A O 1
ATOM 571 N N . GLU A 1 74 ? -6.851 5.075 3.341 1.00 70.81 74 GLU A N 1
ATOM 572 C CA . GLU A 1 74 ? -7.440 3.899 3.969 1.00 70.81 74 GLU A CA 1
ATOM 573 C C . GLU A 1 74 ? -6.520 3.321 5.059 1.00 70.81 74 GLU A C 1
ATOM 575 O O . GLU A 1 74 ? -6.950 3.105 6.196 1.00 70.81 74 GLU A O 1
ATOM 580 N N . LEU A 1 75 ? -5.214 3.220 4.781 1.00 73.88 75 LEU A N 1
ATOM 581 C CA . LEU A 1 75 ? -4.193 2.831 5.763 1.00 73.88 75 LEU A CA 1
ATOM 582 C C . LEU A 1 75 ? -4.084 3.820 6.939 1.00 73.88 75 LEU A C 1
ATOM 584 O O . LEU A 1 75 ? -3.936 3.408 8.094 1.00 73.88 75 LEU A O 1
ATOM 588 N N . LEU A 1 76 ? -4.188 5.129 6.685 1.00 72.75 76 LEU A N 1
ATOM 589 C CA . LEU A 1 76 ? -4.220 6.154 7.739 1.00 72.75 76 LEU A CA 1
ATOM 590 C C . LEU A 1 76 ? -5.489 6.056 8.604 1.00 72.75 76 LEU A C 1
ATOM 592 O O . LEU A 1 76 ? -5.424 6.258 9.825 1.00 72.75 76 LEU A O 1
ATOM 596 N N . GLY A 1 77 ? -6.623 5.692 7.999 1.00 72.56 77 GLY A N 1
ATOM 597 C CA . GLY A 1 77 ? -7.870 5.392 8.701 1.00 72.56 77 GLY A CA 1
ATOM 598 C C . GLY A 1 77 ? -7.722 4.196 9.644 1.00 72.56 77 GLY A C 1
ATOM 599 O O . GLY A 1 77 ? -8.065 4.291 10.825 1.00 72.56 77 GLY A O 1
ATOM 600 N N . ILE A 1 78 ? -7.117 3.107 9.161 1.00 72.19 78 ILE A N 1
ATOM 601 C CA . ILE A 1 78 ? -6.805 1.915 9.964 1.00 72.19 78 ILE A CA 1
ATOM 602 C C . ILE A 1 78 ? -5.889 2.271 11.146 1.00 72.19 78 ILE A C 1
ATOM 604 O O . ILE A 1 78 ? -6.176 1.894 12.284 1.00 72.19 78 ILE A O 1
ATOM 608 N N . ARG A 1 79 ? -4.823 3.053 10.916 1.00 67.44 79 ARG A N 1
ATOM 609 C CA . ARG A 1 79 ? -3.895 3.495 11.975 1.00 67.44 79 ARG A CA 1
ATOM 610 C C . ARG A 1 79 ? -4.602 4.285 13.079 1.00 67.44 79 ARG A C 1
ATOM 612 O O . ARG A 1 79 ? -4.311 4.089 14.258 1.00 67.44 79 ARG A O 1
ATOM 619 N N . THR A 1 80 ? -5.514 5.179 12.709 1.00 71.62 80 THR A N 1
ATOM 620 C CA . THR A 1 80 ? -6.267 5.996 13.673 1.00 71.62 80 THR A CA 1
ATOM 621 C C . THR A 1 80 ? -7.177 5.130 14.544 1.00 71.62 80 THR A C 1
ATOM 623 O O . THR A 1 80 ? -7.180 5.268 15.768 1.00 71.62 80 THR A O 1
ATOM 626 N N . LEU A 1 81 ? -7.891 4.182 13.933 1.00 66.75 81 LEU A N 1
ATOM 627 C CA . LEU A 1 81 ? -8.761 3.250 14.653 1.00 66.75 81 LEU A CA 1
ATOM 628 C C . LEU A 1 81 ? -7.971 2.320 15.585 1.00 66.75 81 LEU A C 1
ATOM 630 O O . LEU A 1 81 ? -8.407 2.066 16.708 1.00 66.75 81 LEU A O 1
ATOM 634 N N . LEU A 1 82 ? -6.782 1.874 15.170 1.00 71.06 82 LEU A N 1
ATOM 635 C CA . LEU A 1 82 ? -5.881 1.092 16.022 1.00 71.06 82 LEU A CA 1
ATOM 636 C C . LEU A 1 82 ? -5.434 1.885 17.261 1.00 71.06 82 LEU A C 1
ATOM 638 O O . LEU A 1 82 ? -5.366 1.332 18.362 1.00 71.06 82 LEU A O 1
ATOM 642 N N . GLY A 1 83 ? -5.171 3.186 17.103 1.00 69.06 83 GLY A N 1
ATOM 643 C CA . GLY A 1 83 ? -4.871 4.087 18.217 1.00 69.06 83 GLY A CA 1
ATOM 644 C C . GLY A 1 83 ? -6.014 4.170 19.234 1.00 69.06 83 GLY A C 1
ATOM 645 O O . GLY A 1 83 ? -5.774 4.072 20.437 1.00 69.06 83 GLY A O 1
ATOM 646 N N . ALA A 1 84 ? -7.261 4.266 18.762 1.00 70.00 84 ALA A N 1
ATOM 647 C CA . ALA A 1 84 ? -8.443 4.283 19.626 1.00 70.00 84 ALA A CA 1
ATOM 648 C C . ALA A 1 84 ? -8.625 2.961 20.396 1.00 70.00 84 ALA A C 1
ATOM 650 O O . ALA A 1 84 ? -8.846 2.978 21.606 1.00 70.00 84 ALA A O 1
ATOM 651 N N . VAL A 1 85 ? -8.455 1.814 19.727 1.00 70.75 85 VAL A N 1
ATOM 652 C CA . VAL A 1 85 ? -8.516 0.491 20.377 1.00 70.75 85 VAL A CA 1
ATOM 653 C C . VAL A 1 85 ? -7.424 0.340 21.435 1.00 70.75 85 VAL A C 1
ATOM 655 O O . VAL A 1 85 ? -7.702 -0.115 22.542 1.00 70.75 85 VAL A O 1
ATOM 658 N N . SER A 1 86 ? -6.199 0.771 21.129 1.00 68.12 86 SER A N 1
ATOM 659 C CA . SER A 1 86 ? -5.063 0.689 22.057 1.00 68.12 86 SER A CA 1
ATOM 660 C C . SER A 1 86 ? -5.299 1.534 23.311 1.00 68.12 86 SER A C 1
ATOM 662 O O . SER A 1 86 ? -5.000 1.098 24.422 1.00 68.12 86 SER A O 1
ATOM 664 N N . ASN A 1 87 ? -5.893 2.720 23.149 1.00 71.50 87 ASN A N 1
ATOM 665 C CA . ASN A 1 87 ? -6.306 3.555 24.273 1.00 71.50 87 ASN A CA 1
ATOM 666 C C . ASN A 1 87 ? -7.388 2.884 25.121 1.00 71.50 87 ASN A C 1
ATOM 668 O O . ASN A 1 87 ? -7.249 2.846 26.342 1.00 71.50 87 ASN A O 1
ATOM 672 N N . ASN A 1 88 ? -8.416 2.310 24.497 1.00 72.94 88 ASN A N 1
ATOM 673 C CA . ASN A 1 88 ? -9.493 1.631 25.219 1.00 72.94 88 ASN A CA 1
ATOM 674 C C . ASN A 1 88 ? -8.976 0.409 25.992 1.00 72.94 88 ASN A C 1
ATOM 676 O O . ASN A 1 88 ? -9.310 0.231 27.161 1.00 72.94 88 ASN A O 1
ATOM 680 N N . MET A 1 89 ? -8.092 -0.394 25.391 1.00 70.94 89 MET A N 1
ATOM 681 C CA . MET A 1 89 ? -7.447 -1.516 26.084 1.00 70.94 89 MET A CA 1
ATOM 682 C C . MET A 1 89 ? -6.573 -1.042 27.251 1.00 70.94 89 MET A C 1
ATOM 684 O O . MET A 1 89 ? -6.611 -1.644 28.322 1.00 70.94 89 MET A O 1
ATOM 688 N N . ASN A 1 90 ? -5.836 0.062 27.089 1.00 73.75 90 ASN A N 1
ATOM 689 C CA . ASN A 1 90 ? -5.062 0.657 28.181 1.00 73.75 90 ASN A CA 1
ATOM 690 C C . ASN A 1 90 ? -5.948 1.156 29.329 1.00 73.75 90 ASN A C 1
ATOM 692 O O . ASN A 1 90 ? -5.556 1.047 30.490 1.00 73.75 90 ASN A O 1
ATOM 696 N N . GLN A 1 91 ? -7.127 1.704 29.029 1.00 72.06 91 GLN A N 1
ATOM 697 C CA . GLN A 1 91 ? -8.082 2.144 30.048 1.00 72.06 91 GLN A CA 1
ATOM 698 C C . GLN A 1 91 ? -8.663 0.957 30.820 1.00 72.06 91 GLN A C 1
ATOM 700 O O . GLN A 1 91 ? -8.665 0.987 32.048 1.00 72.06 91 GLN A O 1
ATOM 705 N N . ILE A 1 92 ? -9.055 -0.114 30.122 1.00 74.69 92 ILE A N 1
ATOM 706 C CA . ILE A 1 92 ? -9.538 -1.359 30.741 1.00 74.69 92 ILE A CA 1
ATOM 707 C C . ILE A 1 92 ? -8.458 -1.973 31.634 1.00 74.69 92 ILE A C 1
ATOM 709 O O . ILE A 1 92 ? -8.733 -2.313 32.780 1.00 74.69 92 ILE A O 1
ATOM 713 N N . ALA A 1 93 ? -7.216 -2.053 31.148 1.00 72.56 93 ALA A N 1
ATOM 714 C CA . ALA A 1 93 ? -6.100 -2.581 31.925 1.00 72.56 93 ALA A CA 1
ATOM 715 C C . ALA A 1 93 ? -5.824 -1.743 33.183 1.00 72.56 93 ALA A C 1
ATOM 717 O O . ALA A 1 93 ? -5.622 -2.296 34.259 1.00 72.56 93 ALA A O 1
ATOM 718 N N . ARG A 1 94 ? -5.841 -0.406 33.078 1.00 75.06 94 ARG A N 1
ATOM 719 C CA . ARG A 1 94 ? -5.671 0.477 34.244 1.00 75.06 94 ARG A CA 1
ATOM 720 C C . ARG A 1 94 ? -6.803 0.327 35.250 1.00 75.06 94 ARG A C 1
ATOM 722 O O . ARG A 1 94 ? -6.520 0.302 36.440 1.00 75.06 94 ARG A O 1
ATOM 729 N N . HIS A 1 95 ? -8.045 0.234 34.781 1.00 72.50 95 HIS A N 1
ATOM 730 C CA . HIS A 1 95 ? -9.197 0.055 35.655 1.00 72.50 95 HIS A CA 1
ATOM 731 C C . HIS A 1 95 ? -9.117 -1.284 36.389 1.00 72.50 95 HIS A C 1
ATOM 733 O O . HIS A 1 95 ? -9.112 -1.293 37.613 1.00 72.50 95 HIS A O 1
ATOM 739 N N . ALA A 1 96 ? -8.914 -2.384 35.659 1.00 76.62 96 ALA A N 1
ATOM 740 C CA . ALA A 1 96 ? -8.784 -3.715 36.244 1.00 76.62 96 ALA A CA 1
ATOM 741 C C . ALA A 1 96 ? -7.612 -3.817 37.233 1.00 76.62 96 ALA A C 1
ATOM 743 O O . ALA A 1 96 ? -7.743 -4.439 38.281 1.00 76.62 96 ALA A O 1
ATOM 744 N N . ASN A 1 97 ? -6.486 -3.153 36.952 1.00 74.75 97 ASN A N 1
ATOM 745 C CA . ASN A 1 97 ? -5.361 -3.092 37.888 1.00 74.75 97 ASN A CA 1
ATOM 746 C C . ASN A 1 97 ? -5.656 -2.251 39.143 1.00 74.75 97 ASN A C 1
ATOM 748 O O . ASN A 1 97 ? -5.021 -2.467 40.171 1.00 74.75 97 ASN A O 1
ATOM 752 N N . ALA A 1 98 ? -6.565 -1.276 39.061 1.00 76.50 98 ALA A N 1
ATOM 753 C CA . ALA A 1 98 ? -6.909 -0.391 40.172 1.00 76.50 98 ALA A CA 1
ATOM 754 C C . ALA A 1 98 ? -8.025 -0.956 41.064 1.00 76.50 98 ALA A C 1
ATOM 756 O O . ALA A 1 98 ? -7.991 -0.744 42.273 1.00 76.50 98 ALA A O 1
ATOM 757 N N . THR A 1 99 ? -9.007 -1.652 40.485 1.00 75.19 99 THR A N 1
ATOM 758 C CA . THR A 1 99 ? -10.206 -2.138 41.192 1.00 75.19 99 THR A CA 1
ATOM 759 C C . THR A 1 99 ? -10.222 -3.652 41.395 1.00 75.19 99 THR A C 1
ATOM 761 O O . THR A 1 99 ? -10.965 -4.138 42.238 1.00 75.19 99 THR A O 1
ATOM 764 N N . GLY A 1 100 ? -9.406 -4.407 40.651 1.00 69.88 100 GLY A N 1
ATOM 765 C CA . GLY A 1 100 ? -9.466 -5.872 40.611 1.00 69.88 100 GLY A CA 1
ATOM 766 C C . GLY A 1 100 ? -10.647 -6.420 39.801 1.00 69.88 100 GLY A C 1
ATOM 767 O O . GLY A 1 100 ? -10.794 -7.636 39.694 1.00 69.88 100 GLY A O 1
ATOM 768 N N . GLU A 1 101 ? -11.463 -5.546 39.206 1.00 69.81 101 GLU A N 1
ATOM 769 C CA . GLU A 1 101 ? -12.688 -5.891 38.485 1.00 69.81 101 GLU A CA 1
ATOM 770 C C . GLU A 1 101 ? -12.592 -5.502 37.007 1.00 69.81 101 GLU A C 1
ATOM 772 O O . GLU A 1 101 ? -11.969 -4.506 36.630 1.00 69.81 101 GLU A O 1
ATOM 777 N N . PHE A 1 102 ? -13.210 -6.303 36.140 1.00 65.75 102 PHE A N 1
ATOM 778 C CA . PHE A 1 102 ? -13.219 -6.043 34.705 1.00 65.75 102 PHE A CA 1
ATOM 779 C C . PHE A 1 102 ? -14.437 -5.176 34.348 1.00 65.75 102 PHE A C 1
ATOM 781 O O . PHE A 1 102 ? -15.550 -5.578 34.674 1.00 65.75 102 PHE A O 1
ATOM 788 N N . PRO A 1 103 ? -14.270 -4.017 33.681 1.00 68.12 103 PRO A N 1
ATOM 789 C CA . PRO A 1 103 ? -15.395 -3.136 33.379 1.00 68.12 103 PRO A CA 1
ATOM 790 C C . PRO A 1 103 ? -16.399 -3.795 32.426 1.00 68.12 103 PRO A C 1
ATOM 792 O O . PRO A 1 103 ? -15.990 -4.381 31.419 1.00 68.12 103 PRO A O 1
ATOM 795 N N . ASP A 1 104 ? -17.697 -3.601 32.670 1.00 67.06 104 ASP A N 1
ATOM 796 C CA . ASP A 1 104 ? -18.784 -4.111 31.814 1.00 67.06 104 ASP A CA 1
ATOM 797 C C . ASP A 1 104 ? -18.656 -3.645 30.345 1.00 67.06 104 ASP A C 1
ATOM 799 O O . ASP A 1 104 ? -18.943 -4.390 29.404 1.00 67.06 104 ASP A O 1
ATOM 803 N N . ASP A 1 105 ? -18.101 -2.448 30.126 1.00 65.25 105 ASP A N 1
ATOM 804 C CA . ASP A 1 105 ? -17.846 -1.868 28.799 1.00 65.25 105 ASP A CA 1
ATOM 805 C C . ASP A 1 105 ? -16.664 -2.507 28.042 1.00 65.25 105 ASP A C 1
ATOM 807 O O . ASP A 1 105 ? -16.426 -2.213 26.863 1.00 65.25 105 ASP A O 1
ATOM 811 N N . ALA A 1 106 ? -15.913 -3.422 28.660 1.00 67.31 106 ALA A N 1
ATOM 812 C CA . ALA A 1 106 ? -14.793 -4.085 27.997 1.00 67.31 106 ALA A CA 1
ATOM 813 C C . ALA A 1 106 ? -15.239 -4.951 26.805 1.00 67.31 106 ALA A C 1
ATOM 815 O O . ALA A 1 106 ? -14.511 -5.076 25.813 1.00 67.31 106 ALA A O 1
ATOM 816 N N . ALA A 1 107 ? -16.468 -5.477 26.844 1.00 66.06 107 ALA A N 1
ATOM 817 C CA . ALA A 1 107 ? -17.083 -6.164 25.712 1.00 66.06 107 ALA A CA 1
ATOM 818 C C . ALA A 1 107 ? -17.236 -5.238 24.488 1.00 66.06 107 ALA A C 1
ATOM 820 O O . ALA A 1 107 ? -17.014 -5.668 23.350 1.00 66.06 107 ALA A O 1
ATOM 821 N N . ALA A 1 108 ? -17.535 -3.952 24.704 1.00 70.69 108 ALA A N 1
ATOM 822 C CA . ALA A 1 108 ? -17.647 -2.965 23.634 1.00 70.69 108 ALA A CA 1
ATOM 823 C C . ALA A 1 108 ? -16.283 -2.684 22.983 1.00 70.69 108 ALA A C 1
ATOM 825 O O . ALA A 1 108 ? -16.180 -2.643 21.754 1.00 70.69 108 ALA A O 1
ATOM 826 N N . ALA A 1 109 ? -15.211 -2.582 23.775 1.00 68.75 109 ALA A N 1
ATOM 827 C CA . ALA A 1 109 ? -13.855 -2.412 23.249 1.00 68.75 109 ALA A CA 1
ATOM 828 C C . ALA A 1 109 ? -13.402 -3.617 22.401 1.00 68.75 109 ALA A C 1
ATOM 830 O O . ALA A 1 109 ? -12.840 -3.437 21.316 1.00 68.75 109 ALA A O 1
ATOM 831 N N . VAL A 1 110 ? -13.710 -4.844 22.839 1.00 69.38 110 VAL A N 1
ATOM 832 C CA . VAL A 1 110 ? -13.440 -6.074 22.072 1.00 69.38 110 VAL A CA 1
ATOM 833 C C . VAL A 1 110 ? -14.258 -6.118 20.776 1.00 69.38 110 VAL A C 1
ATOM 835 O O . VAL A 1 110 ? -13.738 -6.512 19.730 1.00 69.38 110 VAL A O 1
ATOM 838 N N . ALA A 1 111 ? -15.518 -5.679 20.801 1.00 70.19 111 ALA A N 1
ATOM 839 C CA . ALA A 1 111 ? -16.356 -5.610 19.605 1.00 70.19 111 ALA A CA 1
ATOM 840 C C . ALA A 1 111 ? -15.817 -4.604 18.571 1.00 70.19 111 ALA A C 1
ATOM 842 O O . ALA A 1 111 ? -15.834 -4.886 17.370 1.00 70.19 111 ALA A O 1
ATOM 843 N N . VAL A 1 112 ? -15.296 -3.456 19.019 1.00 72.69 112 VAL A N 1
ATOM 844 C CA . VAL A 1 112 ? -14.630 -2.474 18.147 1.00 72.69 112 VAL A CA 1
ATOM 845 C C . VAL A 1 112 ? -13.346 -3.058 17.553 1.00 72.69 112 VAL A C 1
ATOM 847 O O . VAL A 1 112 ? -13.127 -2.937 16.348 1.00 72.69 112 VAL A O 1
ATOM 850 N N . ALA A 1 113 ? -12.539 -3.760 18.354 1.00 69.94 113 ALA A N 1
ATOM 851 C CA . ALA A 1 113 ? -11.330 -4.428 17.874 1.00 69.94 113 ALA A CA 1
ATOM 852 C C . ALA A 1 113 ? -11.636 -5.494 16.805 1.00 69.94 113 ALA A C 1
ATOM 854 O O . ALA A 1 113 ? -10.962 -5.544 15.778 1.00 69.94 113 ALA A O 1
ATOM 855 N N . ARG A 1 114 ? -12.690 -6.303 16.990 1.00 68.19 114 ARG A N 1
ATOM 856 C CA . ARG A 1 114 ? -13.126 -7.302 15.995 1.00 68.19 114 ARG A CA 1
ATOM 857 C C . ARG A 1 114 ? -13.580 -6.667 14.679 1.00 68.19 114 ARG A C 1
ATOM 859 O O . ARG A 1 114 ? -13.185 -7.141 13.619 1.00 68.19 114 ARG A O 1
ATOM 866 N N . ARG A 1 115 ? -14.363 -5.581 14.726 1.00 72.06 115 ARG A N 1
ATOM 867 C CA . ARG A 1 115 ? -14.765 -4.841 13.509 1.00 72.06 115 ARG A CA 1
ATOM 868 C C . ARG A 1 115 ? -13.566 -4.248 12.778 1.00 72.06 115 ARG A C 1
ATOM 870 O O . ARG A 1 115 ? -13.569 -4.178 11.554 1.00 72.06 115 ARG A O 1
ATOM 877 N N . LEU A 1 116 ? -12.548 -3.822 13.521 1.00 72.00 116 LEU A N 1
ATOM 878 C CA . LEU A 1 116 ? -11.325 -3.298 12.932 1.00 72.00 116 LEU A CA 1
ATOM 879 C C . LEU A 1 116 ? -10.530 -4.391 12.210 1.00 72.00 116 LEU A C 1
ATOM 881 O O . LEU A 1 116 ? -10.089 -4.151 11.092 1.00 72.00 116 LEU A O 1
ATOM 885 N N . MET A 1 117 ? -10.393 -5.580 12.808 1.00 67.19 117 MET A N 1
ATOM 886 C CA . MET A 1 117 ? -9.738 -6.719 12.150 1.00 67.19 117 MET A CA 1
ATOM 887 C C . MET A 1 117 ? -10.435 -7.079 10.834 1.00 67.19 117 MET A C 1
ATOM 889 O O . MET A 1 117 ? -9.764 -7.185 9.817 1.00 67.19 117 MET A O 1
ATOM 893 N N . ALA A 1 118 ? -11.772 -7.126 10.819 1.00 72.56 118 ALA A N 1
ATOM 894 C CA . ALA A 1 118 ? -12.532 -7.392 9.596 1.00 72.56 118 ALA A CA 1
ATOM 895 C C . ALA A 1 118 ? -12.273 -6.350 8.488 1.00 72.56 118 ALA A C 1
ATOM 897 O O . ALA A 1 118 ? -12.066 -6.712 7.335 1.00 72.56 118 ALA A O 1
ATOM 898 N N . ARG A 1 119 ? -12.208 -5.056 8.835 1.00 74.06 119 ARG A N 1
ATOM 899 C CA . ARG A 1 119 ? -11.878 -3.992 7.867 1.00 74.06 119 ARG A CA 1
ATOM 900 C C . ARG A 1 119 ? -10.441 -4.078 7.349 1.00 74.06 119 ARG A C 1
ATOM 902 O O . ARG A 1 119 ? -10.190 -3.721 6.204 1.00 74.06 119 ARG A O 1
ATOM 909 N N . ILE A 1 120 ? -9.498 -4.516 8.186 1.00 69.25 120 ILE A N 1
ATOM 910 C CA . ILE A 1 120 ? -8.111 -4.751 7.764 1.00 69.25 120 ILE A CA 1
ATOM 911 C C . ILE A 1 120 ? -8.059 -5.915 6.773 1.00 69.25 120 ILE A C 1
ATOM 913 O O . ILE A 1 120 ? -7.417 -5.783 5.735 1.00 69.25 120 ILE A O 1
ATOM 917 N N . ASP A 1 121 ? -8.756 -7.015 7.061 1.00 65.81 121 ASP A N 1
ATOM 918 C CA . ASP A 1 121 ? -8.818 -8.174 6.167 1.00 65.81 121 ASP A CA 1
ATOM 919 C C . ASP A 1 121 ? -9.421 -7.794 4.801 1.00 65.81 121 ASP A C 1
ATOM 921 O O . ASP A 1 121 ? -8.872 -8.160 3.762 1.00 65.81 121 ASP A O 1
ATOM 925 N N . GLU A 1 122 ? -10.485 -6.983 4.778 1.00 70.38 122 GLU A N 1
ATOM 926 C CA . GLU A 1 122 ? -11.0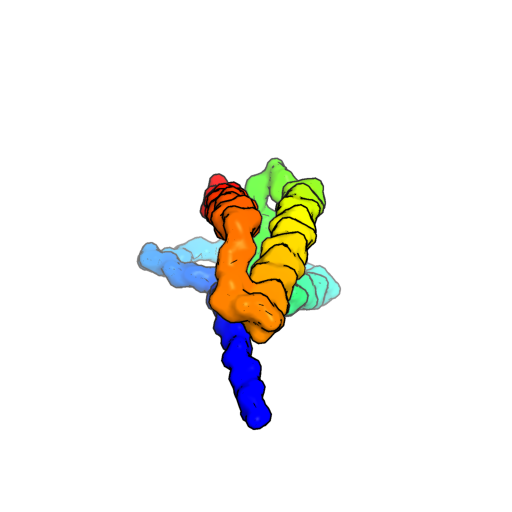79 -6.448 3.541 1.00 70.38 122 GLU A CA 1
ATOM 927 C C . GLU A 1 122 ? -10.105 -5.570 2.744 1.00 70.38 122 GLU A C 1
ATOM 929 O O . GLU A 1 122 ? -9.938 -5.775 1.538 1.00 70.38 122 GLU A O 1
ATOM 934 N N . ALA A 1 123 ? -9.423 -4.629 3.404 1.00 67.69 123 ALA A N 1
ATOM 935 C CA . ALA A 1 123 ? -8.449 -3.755 2.750 1.00 67.69 123 ALA A CA 1
ATOM 936 C C . ALA A 1 123 ? -7.264 -4.553 2.173 1.00 67.69 123 ALA A C 1
ATOM 938 O O . ALA A 1 123 ? -6.803 -4.284 1.065 1.00 67.69 123 ALA A O 1
ATOM 939 N N . VAL A 1 124 ? -6.795 -5.586 2.882 1.00 63.56 124 VAL A N 1
ATOM 940 C CA . VAL A 1 124 ? -5.739 -6.486 2.389 1.00 63.56 124 VAL A CA 1
ATOM 941 C C . VAL A 1 124 ? -6.198 -7.251 1.145 1.00 63.56 124 VAL A C 1
ATOM 943 O O . VAL A 1 124 ? -5.433 -7.363 0.188 1.00 63.56 124 VAL A O 1
ATOM 946 N N . VAL A 1 125 ? -7.442 -7.739 1.118 1.00 67.94 125 VAL A N 1
ATOM 947 C CA . VAL A 1 125 ? -8.008 -8.427 -0.056 1.00 67.94 125 VAL A CA 1
ATOM 948 C C . VAL A 1 125 ? -8.116 -7.490 -1.259 1.00 67.94 125 VAL A C 1
ATOM 950 O O . VAL A 1 125 ? -7.814 -7.913 -2.373 1.00 67.94 125 VAL A O 1
ATOM 953 N N . GLN A 1 126 ? -8.509 -6.231 -1.055 1.00 64.31 126 GLN A N 1
ATOM 954 C CA . GLN A 1 126 ? -8.584 -5.242 -2.136 1.00 64.31 126 GLN A CA 1
ATOM 955 C C . GLN A 1 126 ? -7.211 -4.934 -2.738 1.00 64.31 126 GLN A C 1
ATOM 957 O O . GLN A 1 126 ? -7.091 -4.856 -3.955 1.00 64.31 126 GLN A O 1
ATOM 962 N N . VAL A 1 127 ? -6.172 -4.835 -1.905 1.00 60.66 127 VAL A N 1
ATOM 963 C CA . VAL A 1 127 ? -4.789 -4.601 -2.356 1.00 60.66 127 VAL A CA 1
ATOM 964 C C . VAL A 1 127 ? -4.181 -5.823 -3.049 1.00 60.66 127 VAL A C 1
ATOM 966 O O . VAL A 1 127 ? -3.333 -5.676 -3.923 1.00 60.66 127 VAL A O 1
ATOM 969 N N . MET A 1 128 ? -4.566 -7.040 -2.654 1.00 49.84 128 MET A N 1
ATOM 970 C CA . MET A 1 128 ? -4.026 -8.278 -3.232 1.00 49.84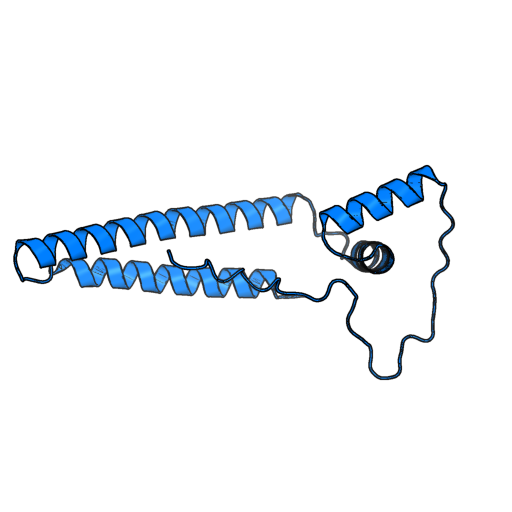 128 MET A CA 1
ATOM 971 C C . MET A 1 128 ? -4.766 -8.761 -4.488 1.00 49.84 128 MET A C 1
ATOM 973 O O . MET A 1 128 ? -4.338 -9.751 -5.087 1.00 49.84 128 MET A O 1
ATOM 977 N N . ARG A 1 129 ? -5.877 -8.124 -4.883 1.00 42.31 129 ARG A N 1
ATOM 978 C CA . ARG A 1 129 ? -6.630 -8.525 -6.077 1.00 42.31 129 ARG A CA 1
ATOM 979 C C . ARG A 1 129 ? -5.919 -7.985 -7.333 1.00 42.31 129 ARG A C 1
ATOM 981 O O . ARG A 1 129 ? -5.678 -6.783 -7.380 1.00 42.31 129 ARG A O 1
ATOM 988 N N . PRO A 1 130 ? -5.547 -8.851 -8.296 1.00 44.53 130 PRO A N 1
ATOM 989 C CA . PRO A 1 130 ? -4.863 -8.442 -9.524 1.00 44.53 130 PRO A CA 1
ATOM 990 C C . PRO A 1 130 ? -5.762 -7.641 -10.469 1.00 44.53 130 PRO A C 1
ATOM 992 O O . PRO A 1 130 ? -7.004 -7.802 -10.387 1.00 44.53 130 PRO A O 1
#

Sequence (130 aa):
MGEAKTVRRLGKSRRDNEKGGRTEYIKVWCSPEEKAAVVVKAEQQGVTAPRLLFESAMAQPGETAFDRRNLAQELLGIRTLLGAVSNNMNQIARHANATGEFPDDAAAAVAVARRLMARIDEAVVQVMRP

InterPro domains:
  IPR053842 Mobilization protein NikA-like [PF21983] (22-95)

Radius of gyration: 22.83 Å; chains: 1; bounding box: 42×33×67 Å

Secondary structure (DSSP, 8-state):
---------SS-SSPPPPTT-----------HHHHHHHHHHHHHTTS-HHHHHHHHHHS-TT--HHHHHHHHHHHHHHHHHHHHHHHHHHHHHHHHHHHSS--TTHHHHHHHHHHHHHHHHHHHHHHH--

Organism: NCBI:txid37927

Foldseek 3Di:
DDDDPPDPPPDDQEDDADVVGDPDDDDDDDDPVVVVVLCVVSVVVSHDSVVVVVCVVPPPPPCDVVVVVVLVVLVVVLVVLVVVLVVLVVVQVVVCVVPVDGDPCVVVSVVSVVVSVVSVVVSVVVVPDD